Protein AF-A0A7X9YJ37-F1 (afdb_monomer_lite)

InterPro domains:
  IPR001387 Cro/C1-type, helix-turn-helix domain [PF01381] (4-56)
  IPR001387 Cro/C1-type, helix-turn-helix domain [PS50943] (4-58)
  IPR001387 Cro/C1-type, helix-turn-helix domain [SM00530] (3-58)
  IPR001387 Cro/C1-type, helix-turn-helix domain [cd00093] (1-54)
  IPR010982 Lambda repressor-like, DNA-binding domain superfamily [G3DSA:1.10.260.40] (1-64)
  IPR010982 Lambda repressor-like, DNA-binding domain superfamily [SSF47413] (2-59)

Foldseek 3Di:
DAQLVVLCVVLVHDLVVLCVQLVHDSVVSVVCSVAVVPDDPVSSVSSCVVS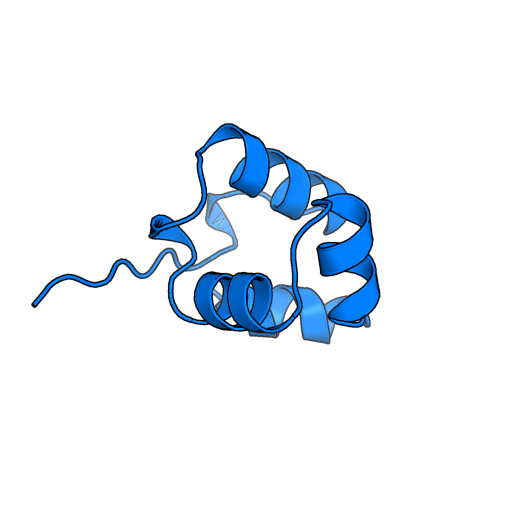VHDPVVHDHHHPDD

Secondary structure (DSSP, 8-state):
-B-HHHHHHHTT--HHHHHHHHT--HHHHHHHHH-GGGS-HHHHHHHHHHHT--GGGB-------

Structure (mmCIF, N/CA/C/O backbone):
data_AF-A0A7X9YJ37-F1
#
_entry.id   AF-A0A7X9YJ37-F1
#
loop_
_atom_site.group_PDB
_atom_site.id
_atom_site.type_symbol
_atom_site.label_atom_id
_atom_site.label_alt_id
_atom_site.label_comp_id
_atom_site.label_asym_id
_atom_site.label_entity_id
_atom_site.label_seq_id
_atom_site.pdbx_PDB_ins_code
_atom_site.Cartn_x
_atom_site.Cartn_y
_atom_site.Cartn_z
_atom_site.occupancy
_atom_site.B_iso_or_equiv
_atom_site.auth_seq_id
_atom_site.auth_comp_id
_atom_site.auth_asym_id
_atom_site.auth_atom_id
_atom_site.pdbx_PDB_model_num
ATOM 1 N N . MET A 1 1 ? -12.630 6.170 0.310 1.00 74.44 1 MET A N 1
ATOM 2 C CA . MET A 1 1 ? -11.365 5.522 -0.105 1.00 74.44 1 MET A CA 1
ATOM 3 C C . MET A 1 1 ? -10.226 6.173 0.660 1.00 74.44 1 MET A C 1
ATOM 5 O O . MET A 1 1 ? -10.323 7.366 0.919 1.00 74.44 1 MET A O 1
ATOM 9 N N . LYS A 1 2 ? -9.210 5.408 1.069 1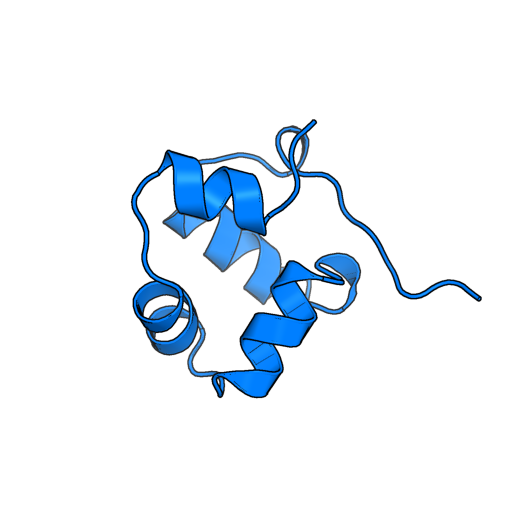.00 87.56 2 LYS A N 1
ATOM 10 C CA . LYS A 1 2 ? -8.039 5.906 1.814 1.00 87.56 2 LYS A CA 1
ATOM 11 C C . LYS A 1 2 ? -6.765 5.633 1.021 1.00 87.56 2 LYS A C 1
ATOM 13 O O . LYS A 1 2 ? -6.710 4.663 0.278 1.00 87.56 2 LYS A O 1
ATOM 18 N N . THR A 1 3 ? -5.727 6.435 1.177 1.00 92.38 3 THR A N 1
ATOM 19 C CA . THR A 1 3 ? -4.405 6.126 0.616 1.00 92.38 3 THR A CA 1
ATOM 20 C C . THR A 1 3 ? -3.811 4.877 1.273 1.00 92.38 3 THR A C 1
ATOM 22 O O . THR A 1 3 ? -4.168 4.504 2.396 1.00 92.38 3 THR A O 1
ATOM 25 N N . LEU A 1 4 ? -2.853 4.235 0.599 1.00 93.00 4 LEU A N 1
ATOM 26 C CA . LEU A 1 4 ? -2.144 3.083 1.160 1.00 93.00 4 LEU A CA 1
ATOM 27 C C . LEU A 1 4 ? -1.458 3.422 2.495 1.00 93.00 4 LEU A C 1
ATOM 29 O O . LEU A 1 4 ? -1.482 2.623 3.435 1.00 93.00 4 LEU A O 1
ATOM 33 N N . ARG A 1 5 ? -0.905 4.636 2.590 1.00 94.44 5 ARG A N 1
ATOM 34 C CA . ARG A 1 5 ? -0.301 5.173 3.810 1.00 94.44 5 ARG A CA 1
ATOM 35 C C . ARG A 1 5 ? -1.302 5.239 4.960 1.00 94.44 5 ARG A C 1
ATOM 37 O O . ARG A 1 5 ? -1.025 4.714 6.036 1.00 94.44 5 ARG A O 1
ATOM 44 N N . GLU A 1 6 ? -2.465 5.846 4.735 1.00 94.31 6 GLU A N 1
ATOM 45 C CA . GLU A 1 6 ? -3.504 5.972 5.763 1.00 94.31 6 GLU A CA 1
ATOM 46 C C . GLU A 1 6 ? -4.022 4.606 6.210 1.00 94.31 6 GLU A C 1
ATOM 48 O O . GLU A 1 6 ? -4.274 4.397 7.396 1.00 94.31 6 GLU A O 1
ATOM 53 N N . VAL A 1 7 ? -4.183 3.651 5.289 1.00 94.62 7 VAL A N 1
ATOM 54 C CA . VAL A 1 7 ? -4.570 2.281 5.655 1.00 94.62 7 VAL A CA 1
ATOM 55 C C . VAL A 1 7 ? -3.511 1.644 6.550 1.00 94.62 7 VAL A C 1
ATOM 57 O O . VAL A 1 7 ? -3.853 1.119 7.612 1.00 94.62 7 VAL A O 1
ATOM 60 N N . ARG A 1 8 ? -2.231 1.731 6.171 1.00 95.62 8 ARG A N 1
ATOM 61 C CA . ARG A 1 8 ? -1.125 1.198 6.975 1.00 95.62 8 ARG A CA 1
ATOM 62 C C . ARG A 1 8 ? -1.095 1.826 8.374 1.00 95.62 8 ARG A C 1
ATOM 64 O O . ARG A 1 8 ? -0.967 1.107 9.365 1.00 95.62 8 ARG A O 1
ATOM 71 N N . GLU A 1 9 ? -1.199 3.150 8.459 1.00 96.00 9 GLU A N 1
ATOM 72 C CA . GLU A 1 9 ? -1.151 3.895 9.724 1.00 96.00 9 GLU A CA 1
ATOM 73 C C . GLU A 1 9 ? -2.342 3.566 10.630 1.00 96.00 9 GLU A C 1
ATOM 75 O O . GLU A 1 9 ? -2.138 3.291 11.811 1.00 96.00 9 GLU A O 1
ATOM 80 N N . ASN A 1 10 ? -3.554 3.464 10.075 1.00 94.94 10 ASN A N 1
ATOM 81 C CA . ASN A 1 10 ? -4.749 3.049 10.821 1.00 94.94 10 ASN A CA 1
ATOM 82 C C . ASN A 1 10 ? -4.638 1.622 11.382 1.00 94.94 10 ASN A C 1
ATOM 84 O O . ASN A 1 10 ? -5.213 1.322 12.424 1.00 94.94 10 ASN A O 1
ATOM 88 N N . LYS A 1 11 ? -3.892 0.738 10.710 1.00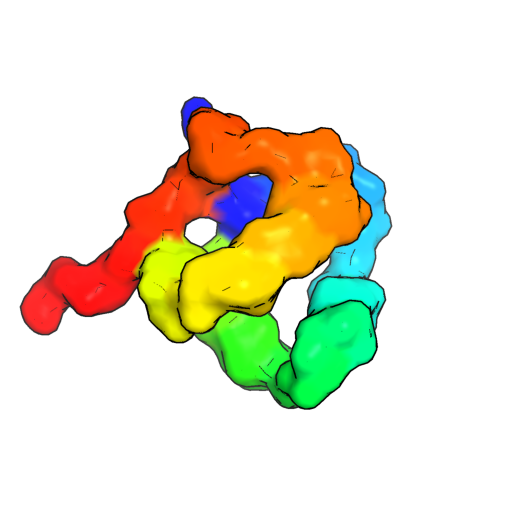 94.12 11 LYS A N 1
ATOM 89 C CA . LYS A 1 11 ? -3.600 -0.625 11.184 1.00 94.12 11 LYS A CA 1
ATOM 90 C C . LYS A 1 11 ? -2.441 -0.672 12.192 1.00 94.12 11 LYS A C 1
ATOM 92 O O . LYS A 1 11 ? -2.077 -1.754 12.642 1.00 94.12 11 LYS A O 1
ATOM 97 N N . GLY A 1 12 ? -1.819 0.465 12.519 1.00 96.69 12 GLY A N 1
ATOM 98 C CA . GLY A 1 12 ? -0.657 0.534 13.411 1.00 96.69 12 GLY A CA 1
ATOM 99 C C . GLY A 1 12 ? 0.619 -0.084 12.826 1.00 96.69 12 GLY A C 1
ATOM 100 O O . GLY A 1 12 ? 1.596 -0.301 13.544 1.00 96.69 12 GLY A O 1
ATOM 101 N N . VAL A 1 13 ? 0.642 -0.364 11.520 1.00 97.06 13 VAL A N 1
ATOM 102 C CA . VAL A 1 13 ? 1.756 -1.048 10.859 1.00 97.06 13 VAL A CA 1
ATOM 103 C C . VAL A 1 13 ? 2.870 -0.044 10.551 1.00 97.06 13 VAL A C 1
ATOM 105 O O . VAL A 1 13 ? 2.654 1.017 9.965 1.00 97.06 13 VAL A O 1
ATOM 108 N N . LYS A 1 14 ? 4.109 -0.365 10.929 1.00 97.00 14 LYS A N 1
ATOM 109 C CA . LYS A 1 14 ? 5.282 0.465 10.605 1.00 97.00 14 LYS A CA 1
ATOM 110 C C . LYS A 1 14 ? 5.739 0.208 9.167 1.00 97.00 14 LYS A C 1
ATOM 112 O O . LYS A 1 14 ? 5.699 -0.932 8.709 1.00 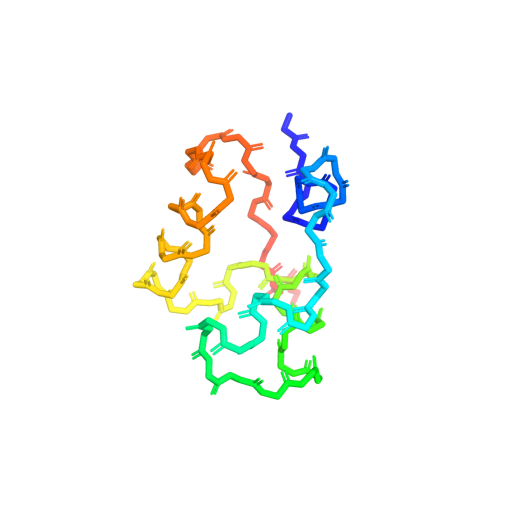97.00 14 LYS A O 1
ATOM 117 N N . LYS A 1 15 ? 6.262 1.234 8.481 1.00 96.50 15 LYS A N 1
ATOM 118 C CA . LYS A 1 15 ? 6.801 1.105 7.109 1.00 96.50 15 LYS A CA 1
ATOM 119 C C . LYS A 1 15 ? 7.807 -0.041 6.973 1.00 96.50 15 LYS A C 1
ATOM 121 O O . LYS A 1 15 ? 7.716 -0.838 6.047 1.00 96.50 15 LYS A O 1
ATOM 126 N N . VAL A 1 16 ? 8.702 -0.174 7.955 1.00 96.94 16 VAL A N 1
ATOM 127 C CA . VAL A 1 16 ? 9.730 -1.227 7.997 1.00 96.94 16 VAL A CA 1
ATOM 128 C C . VAL A 1 16 ? 9.155 -2.645 7.939 1.00 96.94 16 VAL A C 1
ATOM 130 O O . VAL A 1 16 ? 9.787 -3.537 7.381 1.00 96.94 16 VAL A O 1
ATOM 133 N N . ALA A 1 17 ? 7.947 -2.872 8.463 1.00 97.75 17 ALA A N 1
ATOM 134 C CA . ALA A 1 17 ? 7.303 -4.180 8.386 1.00 97.75 17 ALA A CA 1
ATOM 135 C C . ALA A 1 17 ? 6.906 -4.516 6.941 1.00 97.75 17 ALA A C 1
ATOM 137 O O . ALA A 1 17 ? 7.176 -5.618 6.467 1.00 97.75 17 ALA A O 1
ATOM 138 N N . VAL A 1 18 ? 6.342 -3.544 6.218 1.00 97.06 18 VAL A N 1
ATOM 139 C CA . VAL A 1 18 ? 5.935 -3.721 4.818 1.00 97.06 18 VAL A CA 1
ATOM 140 C C . VAL A 1 18 ? 7.156 -3.824 3.901 1.00 97.06 18 VAL A C 1
ATOM 142 O O . VAL A 1 18 ? 7.195 -4.696 3.038 1.00 97.06 18 VAL A O 1
ATOM 145 N N . GLN A 1 19 ? 8.193 -3.015 4.144 1.00 97.00 19 GLN A N 1
ATOM 146 C CA . GLN A 1 19 ? 9.481 -3.092 3.441 1.00 97.00 19 GLN A CA 1
ATOM 147 C C . GLN A 1 19 ? 10.105 -4.486 3.544 1.00 97.00 19 GLN A C 1
ATOM 149 O O . GLN A 1 19 ? 10.474 -5.072 2.529 1.00 97.00 19 GLN A O 1
ATOM 154 N N . ARG A 1 20 ? 10.180 -5.042 4.763 1.00 97.25 20 ARG A N 1
ATOM 155 C CA . ARG A 1 20 ? 10.714 -6.391 5.007 1.00 97.25 20 ARG A CA 1
ATOM 156 C C . ARG A 1 20 ? 9.864 -7.473 4.350 1.00 97.25 20 ARG A C 1
ATOM 158 O O . ARG A 1 20 ? 10.421 -8.394 3.767 1.00 97.25 20 ARG A O 1
ATOM 165 N N . MET A 1 21 ? 8.538 -7.350 4.416 1.00 97.00 21 MET A N 1
ATOM 166 C CA . MET A 1 21 ? 7.609 -8.292 3.781 1.00 97.00 21 MET A CA 1
ATOM 167 C C . MET A 1 21 ? 7.759 -8.308 2.253 1.00 97.00 21 MET A C 1
ATOM 169 O O . MET A 1 21 ? 7.741 -9.380 1.644 1.00 97.00 21 MET A O 1
ATOM 173 N N . LEU A 1 22 ? 7.927 -7.134 1.640 1.00 96.12 22 LEU A N 1
ATOM 174 C CA . LEU A 1 22 ? 8.131 -6.992 0.199 1.00 96.12 22 LEU A CA 1
ATOM 175 C C . LEU A 1 22 ? 9.567 -7.298 -0.245 1.00 96.12 22 LEU A C 1
ATOM 177 O O . LEU A 1 22 ? 9.778 -7.633 -1.407 1.00 96.12 22 LEU A O 1
ATOM 181 N N . GLY A 1 23 ? 10.546 -7.188 0.654 1.00 96.88 23 GLY A N 1
ATOM 182 C CA . GLY A 1 23 ? 11.964 -7.297 0.314 1.00 96.88 23 GLY A CA 1
ATOM 183 C C . GLY A 1 23 ? 12.483 -6.085 -0.465 1.00 96.88 23 GLY A C 1
ATOM 184 O O . GLY A 1 23 ? 13.310 -6.240 -1.359 1.00 96.88 23 GLY A O 1
ATOM 185 N N . VAL A 1 24 ? 11.983 -4.883 -0.156 1.00 96.75 24 VAL A N 1
ATOM 186 C CA . VAL A 1 24 ? 12.347 -3.635 -0.853 1.00 96.75 24 VAL A CA 1
ATOM 187 C C . VAL A 1 24 ? 13.036 -2.638 0.072 1.00 96.75 24 VAL A C 1
ATOM 189 O O . VAL A 1 24 ? 12.901 -2.691 1.295 1.00 96.75 24 VAL A O 1
ATOM 192 N N . SER A 1 25 ? 13.763 -1.695 -0.528 1.00 97.00 25 SER A N 1
ATOM 193 C CA . SER A 1 25 ? 14.385 -0.592 0.203 1.00 97.00 25 SER A CA 1
ATOM 194 C C . SER A 1 25 ? 13.344 0.388 0.761 1.00 97.00 25 SER A C 1
ATOM 196 O O . SER A 1 25 ? 12.211 0.464 0.275 1.00 97.00 25 SER A O 1
ATOM 198 N N . GLN A 1 26 ? 13.737 1.187 1.756 1.00 95.00 26 GLN A N 1
ATOM 199 C CA . GLN A 1 26 ? 12.874 2.240 2.290 1.00 95.00 26 GLN A CA 1
ATOM 200 C C . GLN A 1 26 ? 12.457 3.277 1.231 1.00 95.00 26 GLN A C 1
ATOM 202 O O . GLN A 1 26 ? 11.250 3.482 1.106 1.00 95.00 26 GLN A O 1
ATOM 207 N N . PRO A 1 27 ? 13.373 3.840 0.415 1.00 96.88 27 PRO A N 1
ATOM 208 C CA . PRO A 1 27 ? 12.996 4.755 -0.665 1.00 96.88 27 PRO A CA 1
ATOM 209 C C . PRO A 1 27 ? 11.999 4.150 -1.659 1.00 96.88 27 PRO A C 1
ATOM 211 O O . PRO A 1 27 ? 11.075 4.828 -2.103 1.00 96.88 27 PRO A O 1
ATOM 214 N N . THR A 1 28 ? 12.147 2.860 -1.984 1.00 96.00 28 THR A N 1
ATOM 215 C CA . THR A 1 28 ? 11.198 2.151 -2.856 1.00 96.00 28 THR A CA 1
ATOM 216 C C . THR A 1 28 ? 9.805 2.111 -2.234 1.00 96.00 28 THR A C 1
ATOM 218 O O . THR A 1 28 ? 8.821 2.413 -2.902 1.00 96.00 28 THR A O 1
ATOM 221 N N . TYR A 1 29 ? 9.710 1.766 -0.949 1.00 96.25 29 TYR A N 1
ATOM 222 C CA . TYR A 1 29 ? 8.417 1.710 -0.276 1.00 96.25 29 TYR A CA 1
ATOM 223 C C . TYR A 1 29 ? 7.793 3.093 -0.058 1.00 96.25 29 TYR A C 1
ATOM 225 O O . TYR A 1 29 ? 6.580 3.236 -0.180 1.00 96.25 29 TYR A O 1
ATOM 233 N N . ASP A 1 30 ? 8.603 4.115 0.221 1.00 95.25 30 ASP A N 1
ATOM 234 C CA . ASP A 1 30 ? 8.119 5.493 0.317 1.00 95.25 30 ASP A CA 1
ATOM 235 C C . ASP A 1 30 ? 7.488 5.943 -1.011 1.00 95.25 30 ASP A C 1
ATOM 237 O O . ASP A 1 30 ? 6.414 6.545 -0.997 1.00 95.25 30 ASP A O 1
ATOM 241 N N . ARG A 1 31 ? 8.078 5.560 -2.156 1.00 94.38 31 ARG A N 1
ATOM 242 C CA . ARG A 1 31 ? 7.466 5.781 -3.474 1.00 94.38 31 ARG A CA 1
ATOM 243 C C . ARG A 1 31 ? 6.151 5.022 -3.633 1.00 94.38 31 ARG A C 1
ATOM 245 O O . ARG A 1 31 ? 5.181 5.607 -4.085 1.00 94.38 31 ARG A O 1
ATOM 252 N N . TYR A 1 32 ? 6.079 3.761 -3.214 1.00 94.62 32 TYR A N 1
ATOM 253 C CA . TYR A 1 32 ? 4.843 2.972 -3.295 1.00 94.62 32 TYR A CA 1
ATOM 254 C C . TYR A 1 32 ? 3.698 3.502 -2.429 1.00 94.62 32 TYR A C 1
ATOM 256 O O . TYR A 1 32 ? 2.536 3.301 -2.772 1.00 94.62 32 TYR A O 1
ATOM 264 N N . GLU A 1 33 ? 3.986 4.170 -1.311 1.00 92.75 33 GLU A N 1
ATOM 265 C CA . GLU A 1 33 ? 2.941 4.845 -0.536 1.00 92.75 33 GLU A CA 1
ATOM 266 C C . GLU A 1 33 ? 2.377 6.074 -1.248 1.00 92.75 33 GLU A C 1
ATOM 268 O O . GLU A 1 33 ? 1.193 6.368 -1.080 1.00 92.75 33 GLU A O 1
ATOM 273 N N . LEU A 1 34 ? 3.218 6.779 -2.010 1.00 91.50 34 LEU A N 1
ATOM 274 C CA . LEU A 1 34 ? 2.815 7.930 -2.814 1.00 91.50 34 LEU A CA 1
ATOM 275 C C . LEU A 1 34 ? 2.098 7.487 -4.085 1.00 91.50 34 LEU A C 1
ATOM 277 O O . LEU A 1 34 ? 1.036 8.018 -4.373 1.00 91.50 34 LEU A O 1
ATOM 281 N N . TYR A 1 35 ? 2.634 6.474 -4.768 1.00 92.31 35 TYR A N 1
ATOM 282 C CA . TYR A 1 35 ? 2.174 5.961 -6.056 1.00 92.31 35 TYR A CA 1
ATOM 283 C C . TYR A 1 35 ? 1.943 4.446 -6.003 1.00 92.31 35 TYR A C 1
ATOM 285 O O . TYR A 1 35 ? 2.727 3.663 -6.551 1.00 92.31 35 TYR A O 1
ATOM 293 N N . PRO A 1 36 ? 0.858 3.981 -5.353 1.00 91.12 36 PRO A N 1
ATOM 294 C CA . PRO A 1 36 ? 0.569 2.553 -5.263 1.00 91.12 36 PRO A CA 1
ATOM 295 C C . PRO A 1 36 ? 0.415 1.865 -6.625 1.00 91.12 36 PRO A C 1
ATOM 297 O O . PRO A 1 36 ? 0.616 0.655 -6.719 1.00 91.12 36 PRO A O 1
ATOM 300 N N . GLY A 1 37 ? 0.074 2.620 -7.676 1.00 89.56 37 GLY A N 1
ATOM 301 C CA . GLY A 1 37 ? -0.023 2.116 -9.045 1.00 89.56 37 GLY A CA 1
ATOM 302 C C . GLY A 1 37 ? 1.310 1.684 -9.668 1.00 89.56 37 GLY A C 1
ATOM 303 O O . GLY A 1 37 ? 1.301 0.880 -10.594 1.00 89.56 37 GLY A O 1
ATOM 304 N N . GLU A 1 38 ? 2.452 2.143 -9.145 1.00 90.69 38 GLU A N 1
ATOM 305 C CA . GLU A 1 38 ? 3.778 1.703 -9.608 1.00 90.69 38 GLU A CA 1
ATOM 306 C C . GLU A 1 38 ? 4.179 0.318 -9.080 1.00 90.69 38 GLU A C 1
ATOM 308 O O . GLU A 1 38 ? 5.138 -0.297 -9.564 1.00 90.69 38 GLU A O 1
ATOM 313 N N . MET A 1 39 ? 3.474 -0.197 -8.068 1.00 93.00 39 MET A N 1
ATOM 314 C CA . MET A 1 39 ? 3.704 -1.559 -7.604 1.00 93.00 39 MET A CA 1
ATOM 315 C C . MET A 1 39 ? 3.283 -2.556 -8.680 1.00 93.00 39 MET A C 1
ATOM 317 O O . MET A 1 39 ? 2.214 -2.456 -9.283 1.00 93.00 39 MET A O 1
ATOM 321 N N . ARG A 1 40 ? 4.085 -3.611 -8.858 1.00 93.19 40 ARG A N 1
ATOM 322 C CA . ARG A 1 40 ? 3.636 -4.776 -9.628 1.00 93.19 40 ARG A CA 1
ATOM 323 C C . ARG A 1 40 ? 2.363 -5.310 -8.981 1.00 93.19 40 ARG A C 1
ATOM 325 O O . ARG A 1 40 ? 2.310 -5.427 -7.758 1.00 93.19 40 ARG A O 1
ATOM 332 N N . ALA A 1 41 ? 1.385 -5.722 -9.789 1.00 91.62 41 ALA A N 1
ATOM 333 C CA . ALA A 1 41 ? 0.099 -6.211 -9.284 1.00 91.62 41 ALA A CA 1
ATOM 334 C C . ALA A 1 41 ? 0.260 -7.274 -8.180 1.00 91.62 41 ALA A C 1
ATOM 336 O O . ALA A 1 41 ? -0.377 -7.183 -7.139 1.00 91.62 41 ALA A O 1
ATOM 337 N N . LYS A 1 42 ? 1.196 -8.219 -8.349 1.00 94.62 42 LYS A N 1
ATOM 338 C CA . LYS A 1 42 ? 1.496 -9.245 -7.337 1.00 94.62 42 LYS A CA 1
ATOM 339 C C . LYS A 1 42 ? 1.958 -8.675 -5.987 1.00 94.62 42 LYS A C 1
ATOM 341 O O . LYS A 1 42 ? 1.639 -9.239 -4.948 1.00 94.62 42 LYS A O 1
ATOM 346 N N . ASP A 1 43 ? 2.732 -7.594 -5.999 1.00 95.31 43 ASP A N 1
ATOM 347 C CA . ASP A 1 43 ? 3.301 -6.997 -4.791 1.00 95.31 43 ASP A CA 1
ATOM 348 C C . ASP A 1 43 ? 2.242 -6.134 -4.101 1.00 95.31 43 ASP A C 1
ATOM 350 O O . ASP A 1 43 ? 2.115 -6.187 -2.879 1.00 95.31 43 ASP A O 1
ATOM 354 N N . LEU A 1 44 ? 1.399 -5.452 -4.883 1.00 94.31 44 LEU A N 1
ATOM 355 C CA . LEU A 1 44 ? 0.213 -4.769 -4.375 1.00 94.31 44 LEU A CA 1
ATOM 356 C C . LEU A 1 44 ? -0.723 -5.743 -3.642 1.00 94.31 44 LEU A C 1
ATOM 358 O O . LEU A 1 44 ? -1.071 -5.493 -2.492 1.00 94.31 44 LEU A O 1
ATOM 362 N N . GLU A 1 45 ? -1.072 -6.879 -4.253 1.00 94.56 45 GLU A N 1
ATOM 363 C CA . GLU A 1 45 ? -1.934 -7.886 -3.613 1.00 94.56 45 GLU A CA 1
ATOM 364 C C . GLU A 1 45 ? -1.318 -8.438 -2.316 1.00 94.56 45 GLU A C 1
ATOM 366 O O . GLU A 1 45 ? -2.014 -8.627 -1.317 1.00 94.56 45 GLU A O 1
ATOM 371 N N . ARG A 1 46 ? 0.008 -8.625 -2.277 1.00 96.44 46 ARG A N 1
ATOM 372 C CA . ARG A 1 46 ? 0.714 -9.023 -1.048 1.00 96.44 46 ARG A CA 1
ATOM 373 C C . ARG A 1 46 ? 0.600 -7.973 0.052 1.00 96.44 46 ARG A C 1
ATOM 375 O O . ARG A 1 46 ? 0.382 -8.337 1.205 1.00 96.44 46 ARG A O 1
ATOM 382 N N . VAL A 1 47 ? 0.729 -6.686 -0.278 1.00 95.69 47 VAL A N 1
ATOM 383 C CA . VAL A 1 47 ? 0.548 -5.595 0.693 1.00 95.69 47 VAL A CA 1
ATOM 384 C C . VAL A 1 47 ? -0.890 -5.551 1.200 1.00 95.69 47 VAL A C 1
ATOM 386 O O . VAL A 1 47 ? -1.098 -5.455 2.407 1.00 95.69 47 VAL A O 1
ATOM 389 N N . LEU A 1 48 ? -1.877 -5.654 0.309 1.00 94.94 48 LEU A N 1
ATOM 390 C CA . LEU A 1 48 ? -3.297 -5.645 0.672 1.00 94.94 48 LEU A CA 1
ATOM 391 C C . LEU A 1 48 ? -3.647 -6.808 1.605 1.00 94.94 48 LEU A C 1
ATOM 393 O O . LEU A 1 48 ? -4.242 -6.594 2.662 1.00 94.94 48 LEU A O 1
ATOM 397 N N . SER A 1 49 ? -3.182 -8.014 1.271 1.00 96.00 49 SER A N 1
ATOM 398 C CA . SER A 1 49 ? -3.325 -9.201 2.116 1.00 96.00 49 SER A CA 1
ATOM 399 C C . SER A 1 49 ? -2.642 -9.020 3.475 1.00 96.00 49 SER A C 1
ATOM 401 O O . SER A 1 49 ? -3.256 -9.285 4.507 1.00 96.00 49 SER A O 1
ATOM 403 N N . PHE A 1 50 ? -1.418 -8.485 3.501 1.00 96.12 50 PHE A N 1
ATOM 404 C CA . PHE A 1 50 ? -0.684 -8.212 4.739 1.00 96.12 50 PHE A CA 1
ATOM 405 C C . PHE A 1 50 ? -1.386 -7.185 5.643 1.00 96.12 50 PHE A C 1
ATOM 407 O O . PHE A 1 50 ? -1.352 -7.305 6.865 1.00 96.12 50 PHE A O 1
ATOM 414 N N . LEU A 1 51 ? -2.042 -6.180 5.056 1.00 94.75 51 LEU A N 1
ATOM 415 C CA . LEU A 1 51 ? -2.807 -5.160 5.782 1.00 94.75 51 LEU A CA 1
ATOM 416 C C . LEU A 1 51 ? -4.250 -5.600 6.104 1.00 94.75 51 LEU A C 1
ATOM 418 O O . LEU A 1 51 ? -4.953 -4.913 6.855 1.00 94.75 51 LEU A O 1
ATOM 422 N N . GLY A 1 52 ? -4.694 -6.739 5.565 1.00 94.94 52 GLY A N 1
ATOM 423 C CA . GLY A 1 52 ? -6.047 -7.262 5.734 1.00 94.94 52 GLY A CA 1
ATOM 424 C C . GLY A 1 52 ? -7.105 -6.304 5.191 1.00 94.94 52 GLY A C 1
ATOM 425 O O . GLY A 1 52 ? -8.041 -5.956 5.916 1.00 94.94 52 GLY A O 1
ATOM 426 N N . VAL A 1 53 ? -6.903 -5.812 3.967 1.00 93.81 53 VAL A N 1
ATOM 427 C CA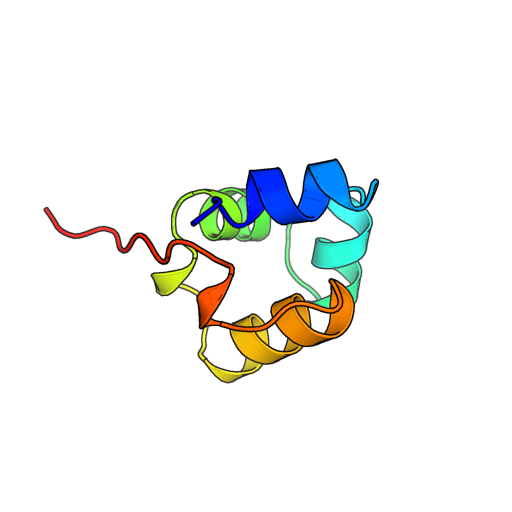 . VAL A 1 53 ? -7.842 -4.950 3.230 1.00 93.81 53 VAL A CA 1
ATOM 428 C C . VAL A 1 53 ? -7.969 -5.411 1.778 1.00 93.81 53 VAL A C 1
ATOM 430 O O . VAL A 1 53 ? -7.134 -6.167 1.286 1.00 93.81 53 VAL A O 1
ATOM 433 N N . SER A 1 54 ? -9.005 -4.947 1.086 1.00 91.31 54 SER A N 1
ATOM 434 C CA . SER A 1 54 ? -9.224 -5.211 -0.335 1.00 91.31 54 SER A CA 1
ATOM 435 C C . SER A 1 54 ? -8.750 -4.047 -1.209 1.00 91.31 54 SER A C 1
ATOM 437 O O . SER A 1 54 ? -8.542 -2.924 -0.744 1.00 91.31 54 SER A O 1
ATOM 439 N N . ARG A 1 55 ? -8.625 -4.289 -2.518 1.00 87.50 55 ARG A N 1
ATOM 440 C CA . ARG A 1 55 ? -8.244 -3.251 -3.487 1.00 87.50 55 ARG A CA 1
ATOM 441 C C . ARG A 1 55 ? -9.240 -2.086 -3.550 1.00 87.50 55 ARG A C 1
ATOM 443 O O . ARG A 1 55 ? -8.826 -0.971 -3.835 1.00 87.50 55 ARG A O 1
ATOM 450 N N . GLY A 1 56 ? -10.520 -2.321 -3.251 1.00 87.62 56 GLY A N 1
ATOM 451 C CA . GLY A 1 56 ? -11.547 -1.271 -3.212 1.00 87.62 56 GLY A CA 1
ATOM 452 C C . GLY A 1 56 ? -11.425 -0.320 -2.015 1.00 87.62 56 GLY A C 1
ATOM 453 O O . GLY A 1 56 ? -11.973 0.781 -2.043 1.00 87.62 56 GLY A O 1
ATOM 454 N N . ASP A 1 57 ? -10.677 -0.714 -0.980 1.00 84.81 57 ASP A N 1
ATOM 455 C CA . ASP A 1 57 ? -10.488 0.092 0.229 1.00 84.81 57 ASP A CA 1
ATOM 456 C C . ASP A 1 57 ? -9.405 1.168 0.055 1.00 84.81 57 ASP A C 1
ATOM 458 O O . ASP A 1 57 ? -9.386 2.162 0.796 1.00 84.81 57 ASP A O 1
ATOM 462 N N . ILE A 1 58 ? -8.523 0.991 -0.938 1.00 87.94 58 ILE A N 1
ATOM 463 C CA . ILE A 1 58 ? -7.396 1.884 -1.201 1.00 87.94 58 ILE A CA 1
ATOM 464 C C . ILE A 1 58 ? -7.602 2.758 -2.441 1.00 87.94 58 ILE A C 1
ATOM 466 O O . ILE A 1 58 ? -8.168 2.345 -3.449 1.00 87.94 58 ILE A O 1
ATOM 470 N N . PHE A 1 59 ? -7.089 3.981 -2.374 1.00 85.00 59 PHE A N 1
ATOM 471 C CA . PHE A 1 59 ? -6.945 4.867 -3.518 1.00 85.00 59 PHE A CA 1
ATOM 472 C C . PHE A 1 59 ? -5.630 4.554 -4.241 1.00 85.00 59 PHE A C 1
ATOM 474 O O . PHE A 1 59 ? -4.549 4.672 -3.660 1.00 85.00 59 PHE A O 1
ATOM 481 N N . LEU A 1 60 ? -5.733 4.130 -5.500 1.00 80.44 60 LEU A N 1
ATOM 482 C CA . LEU A 1 60 ? -4.592 3.877 -6.374 1.00 80.44 60 LEU A CA 1
ATOM 483 C C . LEU A 1 60 ? -4.292 5.149 -7.157 1.00 80.44 60 LEU A C 1
ATOM 485 O O . LEU A 1 60 ? -4.936 5.411 -8.166 1.00 80.44 60 LEU A O 1
ATOM 489 N N . THR A 1 61 ? -3.317 5.924 -6.694 1.00 76.81 61 THR A N 1
ATOM 490 C CA . THR A 1 61 ? -2.750 6.982 -7.527 1.00 76.81 61 THR A CA 1
ATOM 491 C C . THR A 1 61 ? -1.617 6.390 -8.372 1.00 76.81 61 THR A C 1
ATOM 493 O O . THR A 1 61 ? -0.824 5.565 -7.897 1.00 76.81 61 THR A O 1
ATOM 496 N N . THR A 1 62 ? -1.567 6.797 -9.632 1.00 72.44 62 THR A N 1
ATOM 497 C CA . THR A 1 62 ? -0.462 6.578 -10.570 1.00 72.44 62 THR A CA 1
ATOM 498 C C . THR A 1 62 ? 0.256 7.912 -10.776 1.00 72.44 62 THR A C 1
ATOM 500 O O . THR A 1 62 ? -0.368 8.966 -10.633 1.00 72.44 62 THR A O 1
ATOM 503 N N . GLU A 1 63 ? 1.555 7.900 -11.089 1.00 62.50 63 GLU A N 1
ATOM 504 C CA . GLU A 1 63 ? 2.174 9.070 -11.722 1.00 62.50 63 GLU A CA 1
ATOM 505 C C . GLU A 1 63 ? 1.597 9.172 -13.141 1.00 62.50 63 GLU A C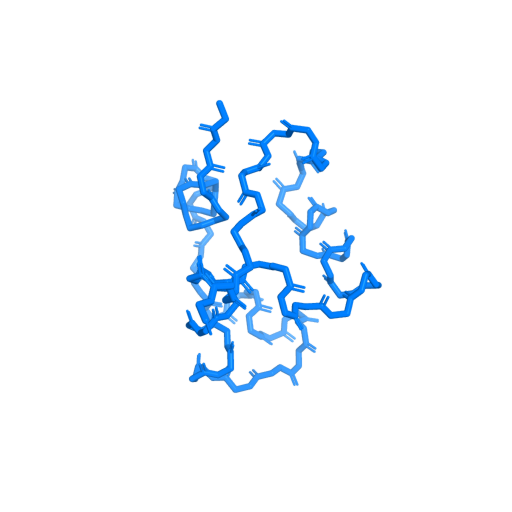 1
ATOM 507 O O . GLU A 1 63 ? 2.061 8.507 -14.061 1.00 62.50 63 GLU A O 1
ATOM 512 N N . GLU A 1 64 ? 0.523 9.941 -13.309 1.00 52.66 64 GLU A N 1
ATOM 513 C CA . GLU A 1 64 ? 0.120 10.460 -14.615 1.00 52.66 64 GLU A CA 1
ATOM 514 C C . GLU A 1 64 ? 0.267 11.988 -14.594 1.00 52.66 64 GLU A C 1
ATOM 516 O O . GLU A 1 64 ? -0.512 12.714 -13.972 1.00 52.66 64 GLU A O 1
ATOM 521 N N . SER A 1 65 ? 1.322 12.465 -15.255 1.00 44.53 65 SER A N 1
ATOM 522 C CA . SER A 1 65 ? 1.459 13.789 -15.876 1.00 44.53 65 SER A CA 1
ATOM 523 C C . SER A 1 65 ? 2.364 13.653 -17.092 1.00 44.53 65 SER A C 1
ATOM 525 O O . SER A 1 65 ? 3.418 12.993 -16.954 1.00 44.53 65 SER A O 1
#

Radius of gyration: 10.67 Å; chains: 1; bounding box: 26×23×29 Å

Organism: NCBI:txid2713419

Sequence (65 aa):
MKTLREVRENKGVKKVAVQRMLGVSQPTYDRYELYPGEMRAKDLERVLSFLGVSRGDIFLTTEES

pLDDT: mean 91.04, std 9.98, range [44.53, 97.75]